Protein AF-A0A1C5S833-F1 (afdb_monomer_lite)

pLDDT: mean 81.81, std 11.5, range [46.0, 92.75]

Sequence (65 aa):
MGAKYTEGQARAIEKYMQDKQVIRITVPKEKAREIKKAAEADGKSVSRFIMELIDQKMEANNKEE

Structure (mmCIF, N/CA/C/O backbone):
data_AF-A0A1C5S833-F1
#
_entry.id   AF-A0A1C5S833-F1
#
loop_
_atom_site.group_PDB
_atom_site.id
_atom_site.type_symbol
_atom_site.label_atom_id
_atom_site.label_alt_id
_atom_site.label_comp_id
_atom_site.label_asym_id
_atom_site.label_entity_id
_atom_site.label_seq_id
_atom_site.pdbx_PDB_ins_code
_atom_site.Cartn_x
_atom_site.Cartn_y
_atom_site.Cartn_z
_atom_site.occupancy
_atom_site.B_iso_or_equiv
_atom_site.auth_seq_id
_atom_site.auth_comp_id
_atom_site.auth_asym_id
_atom_site.auth_atom_id
_atom_site.pdbx_PDB_model_num
ATOM 1 N N . MET A 1 1 ? 14.113 -12.286 -19.673 1.00 46.00 1 MET A N 1
ATOM 2 C CA . MET A 1 1 ? 13.919 -11.551 -18.403 1.00 46.00 1 MET A CA 1
ATOM 3 C C . MET A 1 1 ? 15.273 -11.024 -17.961 1.00 46.00 1 MET A C 1
ATOM 5 O O . MET A 1 1 ? 16.027 -11.756 -17.341 1.00 46.00 1 MET A O 1
ATOM 9 N N . GLY A 1 2 ? 15.656 -9.825 -18.393 1.00 52.81 2 GLY A N 1
ATOM 10 C CA . GLY A 1 2 ? 17.034 -9.367 -18.234 1.00 52.81 2 GLY A CA 1
ATOM 11 C C . GLY A 1 2 ? 17.130 -7.857 -18.283 1.00 52.81 2 GLY A C 1
ATOM 12 O O . GLY A 1 2 ? 17.383 -7.289 -19.334 1.00 52.81 2 GLY A O 1
ATOM 13 N N . ALA A 1 3 ? 16.961 -7.230 -17.129 1.00 55.59 3 ALA A N 1
ATOM 14 C CA . ALA A 1 3 ? 17.688 -6.017 -16.810 1.00 55.59 3 ALA A CA 1
ATOM 15 C C . ALA A 1 3 ? 18.489 -6.366 -15.554 1.00 55.59 3 ALA A C 1
ATOM 17 O O . ALA A 1 3 ? 17.952 -6.375 -14.449 1.00 55.59 3 ALA A O 1
ATOM 18 N N . LYS A 1 4 ? 19.749 -6.782 -15.733 1.00 62.91 4 LYS A N 1
ATOM 19 C CA . LYS A 1 4 ? 20.704 -6.844 -14.623 1.00 62.91 4 LYS A CA 1
ATOM 20 C C . LYS A 1 4 ? 20.829 -5.405 -14.132 1.00 62.91 4 LYS A C 1
ATOM 22 O O . LYS A 1 4 ? 21.367 -4.571 -14.855 1.00 62.91 4 LYS A O 1
ATOM 27 N N . TYR A 1 5 ? 20.259 -5.109 -12.968 1.00 63.00 5 TYR A N 1
ATOM 28 C CA . TYR A 1 5 ? 20.468 -3.830 -12.303 1.00 63.00 5 TYR A CA 1
ATOM 29 C C . TYR A 1 5 ? 21.971 -3.549 -12.263 1.00 63.00 5 TYR A C 1
ATOM 31 O O . TYR A 1 5 ? 22.761 -4.445 -11.953 1.00 63.00 5 TYR A O 1
ATOM 39 N N . THR A 1 6 ? 22.374 -2.332 -12.627 1.00 81.19 6 THR A N 1
ATOM 40 C CA . THR A 1 6 ? 23.780 -1.939 -12.496 1.00 81.19 6 THR A CA 1
ATOM 41 C C . THR 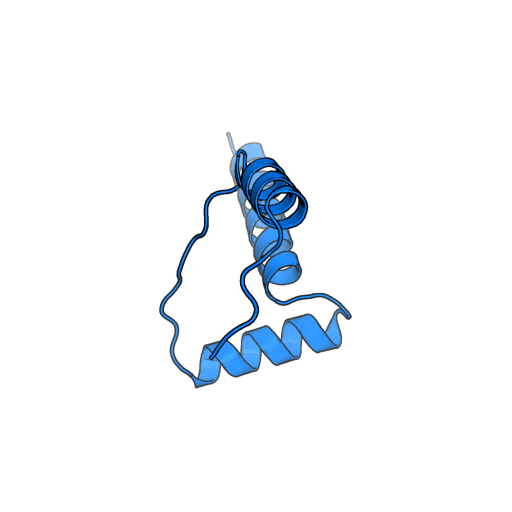A 1 6 ? 24.173 -2.007 -11.020 1.00 81.19 6 THR A C 1
ATOM 43 O O . THR A 1 6 ? 23.327 -1.831 -10.141 1.00 81.19 6 THR A O 1
ATOM 46 N N . GLU A 1 7 ? 25.447 -2.249 -10.711 1.00 78.19 7 GLU A N 1
ATOM 47 C CA . GLU A 1 7 ? 25.907 -2.358 -9.315 1.00 78.19 7 GLU A CA 1
ATOM 48 C C . GLU A 1 7 ? 25.537 -1.118 -8.482 1.00 78.19 7 GLU A C 1
ATOM 50 O O . GLU A 1 7 ? 25.183 -1.229 -7.309 1.00 78.19 7 GLU A O 1
ATOM 55 N N . GLY A 1 8 ? 25.522 0.065 -9.109 1.00 79.81 8 GLY A N 1
ATOM 56 C CA . GLY A 1 8 ? 25.045 1.301 -8.488 1.00 79.81 8 GLY A CA 1
ATOM 57 C C . GLY A 1 8 ? 23.545 1.292 -8.167 1.00 79.81 8 GLY A C 1
ATOM 58 O O . GLY A 1 8 ? 23.149 1.746 -7.096 1.00 79.81 8 GLY A O 1
ATOM 59 N N . GLN A 1 9 ? 22.707 0.736 -9.047 1.00 78.06 9 GLN A N 1
ATOM 60 C CA . GLN A 1 9 ? 21.269 0.593 -8.797 1.00 78.06 9 GLN A CA 1
ATOM 61 C C . GLN A 1 9 ? 20.986 -0.435 -7.698 1.00 78.06 9 GLN A C 1
ATOM 63 O O . GLN A 1 9 ? 20.157 -0.175 -6.831 1.00 78.06 9 GLN A O 1
ATOM 68 N N . ALA A 1 10 ? 21.704 -1.561 -7.686 1.00 82.56 10 ALA A N 1
ATOM 69 C CA . ALA A 1 10 ? 21.572 -2.569 -6.636 1.00 82.56 10 ALA A CA 1
ATOM 70 C C . ALA A 1 10 ? 21.915 -1.989 -5.252 1.00 82.56 10 ALA A C 1
ATOM 72 O O . ALA A 1 10 ? 21.124 -2.120 -4.321 1.00 82.56 10 ALA A O 1
ATOM 73 N N . ARG A 1 11 ? 23.030 -1.250 -5.140 1.00 82.50 11 ARG A N 1
ATOM 74 C CA . ARG A 1 11 ? 23.421 -0.561 -3.896 1.00 82.50 11 ARG A CA 1
ATOM 75 C C . ARG A 1 11 ? 22.411 0.501 -3.461 1.00 82.50 11 ARG A C 1
ATOM 77 O O . ARG A 1 11 ? 22.151 0.646 -2.271 1.00 82.50 11 ARG A O 1
ATOM 84 N N . ALA A 1 12 ? 21.829 1.244 -4.403 1.00 81.50 12 ALA A N 1
ATOM 85 C CA . ALA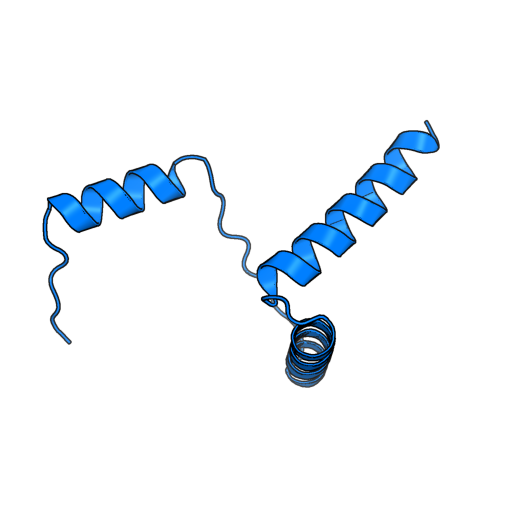 A 1 12 ? 20.797 2.232 -4.088 1.00 81.50 12 ALA A CA 1
ATOM 86 C C . ALA A 1 12 ? 19.517 1.578 -3.537 1.00 81.50 12 ALA A C 1
ATOM 88 O O . ALA A 1 12 ? 18.923 2.094 -2.591 1.00 81.50 12 ALA A O 1
ATOM 89 N N . ILE A 1 13 ? 19.118 0.430 -4.092 1.00 79.94 13 ILE A N 1
ATOM 90 C CA . ILE A 1 13 ? 17.966 -0.347 -3.615 1.00 79.94 13 ILE A CA 1
ATOM 91 C C . ILE A 1 13 ? 18.248 -0.929 -2.227 1.00 79.94 13 ILE A C 1
ATOM 93 O O . ILE A 1 13 ? 17.403 -0.821 -1.343 1.00 79.94 13 ILE A O 1
ATOM 97 N N . GLU A 1 14 ? 19.437 -1.495 -2.018 1.00 82.25 14 GLU A N 1
ATOM 98 C CA . GLU A 1 14 ? 19.856 -2.040 -0.723 1.00 82.25 14 GLU A CA 1
ATOM 99 C C . GLU A 1 14 ? 19.851 -0.957 0.361 1.00 82.25 14 GLU A C 1
ATOM 101 O O . GLU A 1 14 ? 19.230 -1.130 1.407 1.00 82.25 14 GLU A O 1
ATOM 106 N N . LYS A 1 15 ? 20.416 0.221 0.066 1.00 85.38 15 LYS A N 1
ATOM 107 C CA . LYS A 1 15 ? 20.387 1.374 0.975 1.00 85.38 15 LYS A CA 1
ATOM 108 C C . LYS A 1 15 ? 18.963 1.857 1.271 1.00 85.38 15 LYS A C 1
ATOM 110 O O . LYS A 1 15 ? 18.671 2.257 2.391 1.00 85.38 15 LYS A O 1
ATOM 115 N N . TYR A 1 16 ? 18.065 1.820 0.285 1.00 81.12 16 TYR A N 1
ATOM 116 C CA . TYR A 1 16 ? 16.656 2.171 0.484 1.00 81.12 16 TYR A CA 1
ATOM 117 C C . TYR A 1 16 ? 15.914 1.152 1.363 1.00 81.12 16 TYR A C 1
ATOM 119 O O . TYR A 1 16 ? 15.011 1.537 2.106 1.00 81.12 16 TYR A O 1
ATOM 127 N N . MET A 1 17 ? 16.273 -0.131 1.265 1.00 84.69 17 MET A N 1
ATOM 128 C CA . MET A 1 17 ? 15.662 -1.228 2.022 1.00 84.69 17 MET A CA 1
ATOM 129 C C . MET A 1 17 ? 16.278 -1.439 3.409 1.00 84.69 17 MET A C 1
ATOM 131 O O . MET A 1 17 ? 15.656 -2.105 4.226 1.00 84.69 17 MET A O 1
ATOM 135 N N . GLN A 1 18 ? 17.456 -0.877 3.694 1.00 87.25 18 GLN A N 1
ATOM 136 C CA . GLN A 1 18 ? 18.203 -1.127 4.932 1.00 87.25 18 GLN A CA 1
ATOM 137 C C . GLN A 1 18 ? 17.376 -0.900 6.210 1.00 87.25 18 GLN A C 1
ATOM 139 O O . GLN A 1 18 ? 17.506 -1.662 7.161 1.00 87.25 18 GLN A O 1
ATOM 144 N N . ASP A 1 19 ? 16.511 0.113 6.212 1.00 84.94 19 ASP A N 1
ATOM 145 C CA . ASP A 1 19 ? 15.654 0.475 7.351 1.00 84.94 19 ASP A CA 1
ATOM 146 C C . ASP A 1 19 ? 14.182 0.059 7.146 1.00 84.94 19 ASP A C 1
ATOM 148 O O . ASP A 1 19 ? 13.292 0.423 7.906 1.00 84.94 19 ASP A O 1
ATOM 152 N N . LYS A 1 20 ? 13.879 -0.679 6.069 1.00 84.06 20 LYS A N 1
ATOM 153 C CA . LYS A 1 20 ? 12.502 -0.973 5.655 1.00 84.06 20 LYS A CA 1
ATOM 154 C C . LYS A 1 20 ? 12.239 -2.462 5.652 1.00 84.06 20 LYS A C 1
ATOM 156 O O . LYS A 1 20 ? 12.830 -3.219 4.889 1.00 84.06 20 LYS A O 1
ATOM 161 N N . GLN A 1 21 ? 11.247 -2.870 6.429 1.00 83.06 21 GLN A N 1
ATOM 162 C CA . GLN A 1 21 ? 10.744 -4.233 6.398 1.00 83.06 21 GLN A CA 1
ATOM 163 C C . GLN A 1 21 ? 9.564 -4.358 5.428 1.00 83.06 21 GLN A C 1
ATOM 165 O O . GLN A 1 21 ? 8.610 -3.582 5.464 1.00 83.06 21 GLN A O 1
ATOM 170 N N . VAL A 1 22 ? 9.604 -5.374 4.564 1.00 83.75 22 VAL A N 1
ATOM 171 C CA . VAL A 1 22 ? 8.482 -5.703 3.678 1.00 83.75 22 VAL A CA 1
ATOM 172 C C . VAL A 1 22 ? 7.493 -6.592 4.427 1.00 83.75 22 VAL A C 1
ATOM 174 O O . VAL A 1 22 ? 7.787 -7.750 4.718 1.00 83.75 22 VAL A O 1
ATOM 177 N N . ILE A 1 23 ? 6.295 -6.071 4.687 1.00 82.94 23 ILE A N 1
ATOM 178 C CA . ILE A 1 23 ? 5.186 -6.837 5.266 1.00 82.94 23 ILE A CA 1
ATOM 179 C C . ILE A 1 23 ? 4.282 -7.316 4.128 1.00 82.94 23 ILE A C 1
ATOM 181 O O . ILE A 1 23 ? 3.734 -6.513 3.372 1.00 82.94 23 ILE A O 1
ATOM 185 N N . ARG A 1 24 ? 4.120 -8.636 3.989 1.00 83.62 24 ARG A N 1
ATOM 186 C CA . ARG A 1 24 ? 3.176 -9.232 3.031 1.00 83.62 24 ARG A CA 1
ATOM 187 C C . ARG A 1 24 ? 1.889 -9.588 3.758 1.00 83.62 24 ARG A C 1
ATOM 189 O O . ARG A 1 24 ? 1.893 -10.459 4.620 1.00 83.62 24 ARG A O 1
ATOM 196 N N . ILE A 1 25 ? 0.794 -8.937 3.382 1.00 84.00 25 ILE A N 1
ATOM 197 C CA . ILE A 1 25 ? -0.537 -9.229 3.917 1.00 84.00 25 ILE A CA 1
ATOM 198 C C . ILE A 1 25 ? -1.339 -10.061 2.918 1.00 84.00 25 ILE A C 1
ATOM 200 O O . ILE A 1 25 ? -1.389 -9.751 1.727 1.00 84.00 25 ILE A O 1
ATOM 204 N N . THR A 1 26 ? -1.979 -11.121 3.408 1.00 87.50 26 THR A N 1
ATOM 205 C CA . THR A 1 26 ? -2.930 -11.902 2.612 1.00 87.50 26 THR A CA 1
ATOM 206 C C . THR A 1 26 ? -4.325 -11.385 2.908 1.00 87.50 26 THR A C 1
ATOM 208 O O . THR A 1 26 ? -4.805 -11.482 4.033 1.00 87.50 26 THR A O 1
ATOM 211 N N . VAL A 1 27 ? -4.973 -10.822 1.895 1.00 87.12 27 VAL A N 1
ATOM 212 C CA . VAL A 1 27 ? -6.339 -10.304 1.982 1.00 87.12 27 VAL A CA 1
ATOM 213 C C . VAL A 1 27 ? -7.187 -10.902 0.859 1.00 87.12 27 VAL A C 1
ATOM 215 O O . VAL A 1 27 ? -6.654 -11.215 -0.211 1.00 87.12 27 VAL A O 1
ATOM 218 N N . PRO A 1 28 ? -8.504 -11.069 1.060 1.00 92.56 28 PRO A N 1
ATOM 219 C CA . PRO A 1 28 ? -9.394 -11.482 -0.015 1.00 92.56 28 PRO A CA 1
ATOM 220 C C . PRO A 1 28 ? -9.389 -10.445 -1.146 1.00 92.56 28 PRO A C 1
ATOM 222 O O . PRO A 1 28 ? -9.215 -9.244 -0.918 1.00 92.56 28 PRO A O 1
ATOM 225 N N . LYS A 1 29 ? -9.590 -10.912 -2.385 1.00 89.81 29 LYS A N 1
ATOM 226 C CA . LYS A 1 29 ? -9.500 -10.069 -3.592 1.00 89.81 29 LYS A CA 1
ATOM 227 C C . LYS A 1 29 ? -10.461 -8.880 -3.562 1.00 89.81 29 LYS A C 1
ATOM 229 O O . LYS A 1 29 ? -10.133 -7.827 -4.101 1.00 89.81 29 LYS A O 1
ATOM 234 N N . GLU A 1 30 ? -11.625 -9.052 -2.946 1.00 91.62 30 GLU A N 1
ATOM 235 C CA . GLU A 1 30 ? -12.619 -7.990 -2.781 1.00 91.62 30 GLU A CA 1
ATOM 236 C C . GLU A 1 30 ? -12.074 -6.872 -1.893 1.00 91.62 30 GLU A C 1
ATOM 238 O O . GLU A 1 30 ? -11.930 -5.749 -2.373 1.00 91.62 30 GLU A O 1
ATOM 243 N N . LYS A 1 31 ? -11.599 -7.201 -0.684 1.00 87.56 31 LYS A N 1
ATOM 244 C CA . LYS A 1 31 ? -10.968 -6.217 0.208 1.00 87.56 31 LYS A CA 1
ATOM 245 C C . LYS A 1 31 ? -9.755 -5.541 -0.420 1.00 87.56 31 LYS A C 1
ATOM 247 O O . LYS A 1 31 ? -9.573 -4.342 -0.254 1.00 87.56 31 LYS A O 1
ATOM 252 N N . ALA A 1 32 ? -8.936 -6.273 -1.177 1.00 88.81 32 ALA A N 1
ATOM 253 C CA . ALA A 1 32 ? -7.811 -5.671 -1.893 1.00 88.81 32 ALA A CA 1
ATOM 254 C C . ALA A 1 32 ? -8.266 -4.580 -2.880 1.00 88.81 32 ALA A C 1
ATOM 256 O O . ALA A 1 32 ? -7.620 -3.538 -2.994 1.00 88.81 32 ALA A O 1
ATOM 257 N N . ARG A 1 33 ? -9.385 -4.800 -3.586 1.00 90.94 33 ARG A N 1
ATOM 258 C CA . ARG A 1 33 ? -9.975 -3.802 -4.491 1.00 90.94 33 ARG A CA 1
ATOM 259 C C 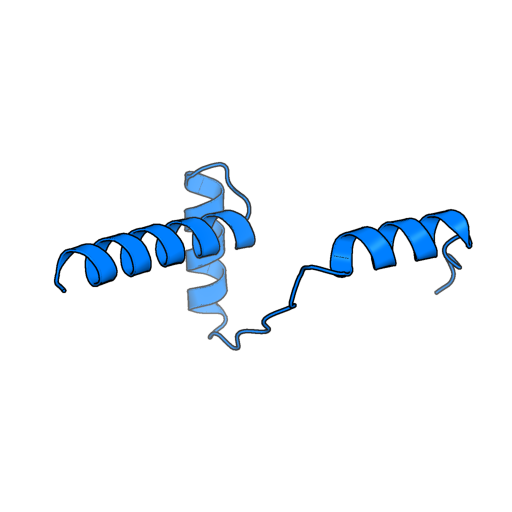. ARG A 1 33 ? -10.573 -2.627 -3.731 1.00 90.94 33 ARG A C 1
ATOM 261 O O . ARG A 1 33 ? -10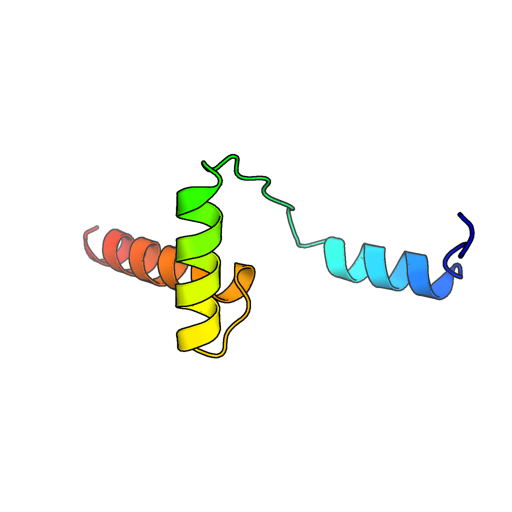.414 -1.500 -4.185 1.00 90.94 33 ARG A O 1
ATOM 268 N N . GLU A 1 34 ? -11.240 -2.875 -2.611 1.00 91.81 34 GLU A N 1
ATOM 269 C CA . GLU A 1 34 ? -11.808 -1.818 -1.767 1.00 91.81 34 GLU A CA 1
ATOM 270 C C . GLU A 1 34 ? -10.720 -0.897 -1.216 1.00 91.81 34 GLU A C 1
ATOM 272 O O . GLU A 1 34 ? -10.807 0.314 -1.386 1.00 91.81 34 GLU A O 1
ATOM 277 N N . ILE A 1 35 ? -9.646 -1.467 -0.659 1.00 88.06 35 ILE A N 1
ATOM 278 C CA . ILE A 1 35 ? -8.493 -0.702 -0.165 1.00 88.06 35 ILE A CA 1
ATOM 279 C C . ILE A 1 35 ? -7.866 0.105 -1.301 1.00 88.06 35 ILE A C 1
ATOM 281 O O . ILE A 1 35 ? -7.523 1.270 -1.119 1.00 88.06 35 ILE A O 1
ATOM 285 N N . LYS A 1 36 ? -7.734 -0.496 -2.490 1.00 89.94 36 LYS A N 1
ATOM 286 C CA . LYS A 1 36 ? -7.186 0.204 -3.651 1.00 89.94 36 LYS A CA 1
ATOM 287 C C . LYS A 1 36 ? -8.055 1.398 -4.051 1.00 89.94 36 LYS A C 1
ATOM 289 O O . LYS A 1 36 ? -7.522 2.489 -4.199 1.00 89.94 36 LYS A O 1
ATOM 294 N N . LYS A 1 37 ? -9.375 1.213 -4.141 1.00 92.75 37 LYS A N 1
ATOM 295 C CA . LYS A 1 37 ? -10.316 2.303 -4.433 1.00 92.75 37 LYS A CA 1
ATOM 296 C C . LYS A 1 37 ? -10.280 3.400 -3.373 1.00 92.75 37 LYS A C 1
ATOM 298 O O . LYS A 1 37 ? -10.313 4.568 -3.734 1.00 92.75 37 LYS A O 1
ATOM 303 N N . ALA A 1 38 ? -10.209 3.034 -2.093 1.00 91.44 38 ALA A N 1
ATOM 304 C CA . ALA A 1 38 ? -10.123 3.993 -0.997 1.00 91.44 38 ALA A CA 1
ATOM 305 C C . ALA A 1 38 ? -8.833 4.822 -1.082 1.00 91.44 38 ALA A C 1
ATOM 307 O O . ALA A 1 38 ? -8.884 6.043 -1.006 1.00 91.44 38 ALA A O 1
ATOM 308 N N . ALA A 1 39 ? -7.694 4.172 -1.341 1.00 91.06 39 ALA A N 1
ATOM 309 C CA . ALA A 1 39 ? -6.423 4.861 -1.536 1.00 91.06 39 ALA A CA 1
ATOM 310 C C . ALA A 1 39 ? -6.435 5.769 -2.781 1.00 91.06 39 ALA A C 1
ATOM 312 O O . ALA A 1 39 ? -5.955 6.897 -2.716 1.00 91.06 39 ALA A O 1
ATOM 313 N N . GLU A 1 40 ? -7.019 5.307 -3.895 1.00 91.56 40 GLU A N 1
ATOM 314 C CA . GLU A 1 40 ? -7.181 6.103 -5.121 1.00 91.56 40 GLU A CA 1
ATOM 315 C C . GLU A 1 40 ? -8.076 7.330 -4.896 1.00 91.56 40 GLU A C 1
ATOM 317 O O . GLU A 1 40 ? -7.744 8.412 -5.374 1.00 91.56 40 GLU A O 1
ATOM 322 N N . ALA A 1 41 ? -9.166 7.189 -4.136 1.00 91.81 41 ALA A N 1
ATOM 323 C CA . ALA A 1 41 ? -10.051 8.299 -3.782 1.00 91.81 41 ALA A CA 1
ATOM 324 C C . ALA A 1 41 ? -9.345 9.355 -2.914 1.00 91.81 41 ALA A C 1
ATOM 326 O O . ALA A 1 41 ? -9.577 10.546 -3.096 1.00 91.81 41 ALA A O 1
ATOM 327 N N . ASP A 1 42 ? -8.446 8.922 -2.026 1.00 86.94 42 ASP A N 1
ATOM 328 C CA . ASP A 1 42 ? -7.620 9.802 -1.189 1.00 86.94 42 ASP A CA 1
ATOM 329 C C . ASP A 1 42 ? -6.419 10.402 -1.956 1.00 86.94 42 ASP A C 1
ATOM 331 O O . ASP A 1 42 ? -5.667 11.211 -1.414 1.00 86.94 42 ASP A O 1
ATOM 335 N N . GLY A 1 43 ? -6.199 9.998 -3.216 1.00 90.19 43 GLY A N 1
ATOM 336 C CA . GLY A 1 43 ? -5.057 10.425 -4.032 1.00 90.19 43 GLY A CA 1
ATOM 337 C C . GLY A 1 43 ? -3.713 9.853 -3.565 1.00 90.19 43 GLY A C 1
ATOM 338 O O . GLY A 1 43 ? -2.656 10.418 -3.853 1.00 90.19 43 GLY A O 1
ATOM 339 N N . LYS A 1 44 ? -3.730 8.739 -2.825 1.00 89.12 44 LYS A N 1
ATOM 340 C CA . LYS A 1 44 ? -2.560 8.146 -2.164 1.00 89.12 44 LYS A CA 1
ATOM 341 C C . LYS A 1 44 ? -2.247 6.752 -2.694 1.00 89.12 44 LYS A C 1
ATOM 343 O O . LYS A 1 44 ? -3.079 6.050 -3.262 1.00 89.12 44 LYS A O 1
ATOM 348 N N . SER A 1 45 ? -1.008 6.310 -2.481 1.00 88.94 45 SER A N 1
ATOM 349 C CA . SER A 1 45 ? -0.652 4.911 -2.721 1.00 88.94 45 SER A CA 1
ATOM 350 C C . SER A 1 45 ? -1.277 4.014 -1.652 1.00 88.94 45 SER A C 1
ATOM 352 O O . SER A 1 45 ? -1.397 4.409 -0.494 1.00 88.94 45 SER A O 1
ATOM 354 N N . VAL A 1 46 ? -1.613 2.775 -2.021 1.00 88.62 46 VAL A N 1
ATOM 355 C CA . VAL A 1 46 ? -2.168 1.774 -1.091 1.00 88.62 46 VAL A CA 1
ATOM 356 C C . VAL A 1 46 ? -1.298 1.619 0.157 1.00 88.62 46 VAL A C 1
ATOM 358 O O . VAL A 1 46 ? -1.816 1.603 1.267 1.00 88.62 46 VAL A O 1
ATOM 361 N N . SER A 1 47 ? 0.026 1.564 -0.008 1.00 86.44 47 SER A N 1
ATOM 362 C CA . SER A 1 47 ? 0.951 1.450 1.122 1.00 86.44 47 SER A CA 1
ATOM 363 C C . SER A 1 47 ? 0.885 2.656 2.057 1.00 86.44 47 SER A C 1
ATOM 365 O O . SER A 1 47 ? 0.877 2.470 3.267 1.00 86.44 47 SER A O 1
ATOM 367 N N . ARG A 1 48 ? 0.812 3.880 1.512 1.00 87.38 48 ARG A N 1
ATOM 368 C CA . ARG A 1 48 ? 0.733 5.105 2.319 1.00 87.38 48 ARG A CA 1
ATOM 369 C C . ARG A 1 48 ? -0.607 5.218 3.037 1.00 87.38 48 ARG A C 1
ATOM 371 O O . ARG A 1 48 ? -0.625 5.542 4.213 1.00 87.38 48 ARG A O 1
ATOM 378 N N . PHE A 1 49 ? -1.693 4.875 2.350 1.00 90.31 49 PHE A N 1
ATOM 379 C CA . PHE A 1 49 ? -3.029 4.816 2.933 1.00 90.31 49 PHE A CA 1
ATOM 380 C C . PHE A 1 49 ? -3.089 3.836 4.114 1.00 90.31 49 PHE A C 1
ATOM 382 O O . PHE A 1 49 ? -3.587 4.176 5.181 1.00 90.31 49 PHE A O 1
ATOM 389 N N . ILE A 1 50 ? -2.525 2.634 3.951 1.00 88.31 50 ILE A N 1
ATOM 390 C CA . ILE A 1 50 ? -2.453 1.643 5.032 1.00 88.31 50 ILE A CA 1
ATOM 391 C C . ILE A 1 50 ? -1.578 2.149 6.185 1.00 88.31 50 ILE A C 1
ATOM 393 O O . ILE A 1 50 ? -1.979 2.001 7.334 1.00 88.31 50 ILE A O 1
ATOM 397 N N . MET A 1 51 ? -0.413 2.741 5.899 1.00 86.94 51 MET A N 1
ATOM 398 C CA . MET A 1 51 ? 0.465 3.297 6.935 1.00 86.94 51 MET A CA 1
ATOM 399 C C . MET A 1 51 ? -0.239 4.384 7.745 1.00 86.94 51 MET A C 1
ATOM 401 O O . MET A 1 51 ? -0.288 4.261 8.957 1.00 86.94 51 MET A O 1
ATOM 405 N N . GLU A 1 52 ? -0.875 5.367 7.101 1.00 88.19 52 GLU A N 1
ATOM 406 C CA . GLU A 1 52 ? -1.589 6.434 7.818 1.00 88.19 52 GLU A CA 1
ATOM 407 C C . GLU A 1 52 ? -2.719 5.899 8.703 1.00 88.19 52 GLU A C 1
ATOM 409 O O . GLU A 1 52 ? -2.893 6.374 9.819 1.00 88.19 52 GLU A O 1
ATOM 414 N N . LEU A 1 53 ? -3.465 4.887 8.248 1.00 88.19 53 LEU A N 1
ATOM 415 C CA . LEU A 1 53 ? -4.493 4.254 9.0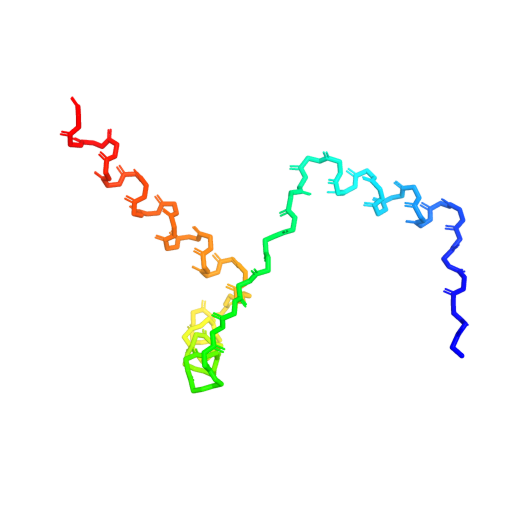78 1.00 88.19 53 LEU A CA 1
ATOM 416 C C . LEU A 1 53 ? -3.902 3.509 10.283 1.00 88.19 53 LEU A C 1
ATOM 418 O O . LEU A 1 53 ? -4.516 3.480 11.349 1.00 88.19 53 LEU A O 1
ATOM 422 N N . ILE A 1 54 ? -2.734 2.882 10.114 1.00 87.31 54 ILE A N 1
ATOM 423 C CA . ILE A 1 54 ? -2.022 2.213 11.207 1.00 87.31 54 ILE A CA 1
ATOM 424 C C . ILE A 1 54 ? -1.478 3.252 12.188 1.00 87.31 54 ILE A C 1
ATOM 426 O O . ILE A 1 54 ? -1.716 3.093 13.380 1.00 87.31 54 ILE A O 1
ATOM 430 N N . ASP A 1 55 ? -0.813 4.306 11.707 1.00 87.94 55 ASP A N 1
ATOM 431 C CA . ASP A 1 55 ? -0.293 5.408 12.525 1.00 87.94 55 ASP A CA 1
ATOM 432 C C . ASP A 1 55 ? -1.416 6.066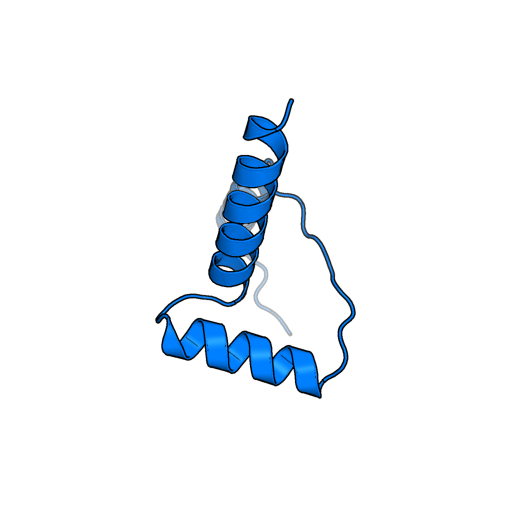 13.331 1.00 87.94 55 ASP A C 1
ATOM 434 O O . ASP A 1 55 ? -1.335 6.113 14.552 1.00 87.94 55 ASP A O 1
ATOM 438 N N . GLN A 1 56 ? -2.531 6.436 12.691 1.00 88.25 56 GLN A N 1
ATOM 439 C CA . GLN A 1 56 ? -3.693 7.010 13.383 1.00 88.25 56 GLN A CA 1
ATOM 440 C C . GLN A 1 56 ? -4.221 6.099 14.496 1.00 88.25 56 GLN A C 1
ATOM 442 O O . GLN A 1 56 ? -4.603 6.571 15.567 1.00 88.25 56 GLN A O 1
ATOM 447 N N . LYS A 1 57 ? -4.257 4.783 14.255 1.00 87.12 57 LYS A N 1
ATOM 448 C CA . LYS A 1 57 ? -4.748 3.817 15.240 1.00 87.12 57 LYS A CA 1
ATOM 449 C C . LYS A 1 57 ? -3.743 3.567 16.365 1.00 87.12 57 LYS A C 1
ATOM 451 O O . LYS A 1 57 ? -4.156 3.430 17.512 1.00 87.12 57 LYS A O 1
ATOM 456 N N . MET A 1 58 ? -2.451 3.520 16.049 1.00 82.81 58 MET A N 1
ATOM 457 C CA . MET A 1 58 ? -1.363 3.415 17.025 1.00 82.81 58 MET A CA 1
ATOM 458 C C . MET A 1 58 ? -1.313 4.661 17.914 1.00 82.81 58 MET A C 1
ATOM 460 O O . MET A 1 58 ? -1.260 4.530 19.130 1.00 82.81 58 MET A O 1
ATOM 464 N N . GLU A 1 59 ? -1.402 5.860 17.334 1.00 82.00 59 GLU A N 1
ATOM 465 C CA . GLU A 1 59 ? -1.440 7.128 18.069 1.00 82.00 59 GLU A CA 1
ATOM 466 C C . GLU A 1 59 ? -2.662 7.238 18.983 1.00 82.00 59 GLU A C 1
ATOM 468 O O . GLU A 1 59 ? -2.548 7.760 20.091 1.00 82.00 59 GLU A O 1
ATOM 473 N N . ALA A 1 60 ? -3.826 6.752 18.538 1.00 73.75 60 ALA A N 1
ATOM 474 C CA . ALA A 1 60 ? -5.025 6.709 19.370 1.00 73.75 60 ALA A CA 1
ATOM 475 C C . ALA A 1 60 ? -4.835 5.772 20.572 1.00 73.75 60 ALA A C 1
ATOM 477 O O . ALA A 1 60 ? -5.110 6.164 21.701 1.00 73.75 60 ALA A O 1
ATOM 478 N N . ASN A 1 61 ? -4.282 4.578 20.344 1.00 70.69 61 ASN A N 1
ATOM 479 C CA . ASN A 1 61 ? -4.055 3.595 21.402 1.00 70.69 61 ASN A CA 1
ATOM 480 C C . ASN A 1 61 ? -2.972 4.041 22.401 1.00 70.69 61 ASN A C 1
ATOM 482 O O . ASN A 1 61 ? -3.058 3.723 23.578 1.00 70.69 61 ASN A O 1
ATOM 486 N N . ASN A 1 62 ? -1.972 4.799 21.947 1.00 64.25 62 ASN A N 1
ATOM 487 C CA . ASN A 1 62 ? -0.870 5.290 22.780 1.00 64.25 62 ASN A CA 1
ATOM 488 C C . ASN A 1 62 ? -1.233 6.540 23.609 1.00 64.25 62 ASN A C 1
ATOM 490 O O . ASN A 1 62 ? -0.415 7.007 24.393 1.00 64.25 62 ASN A O 1
ATOM 494 N N . LYS A 1 63 ? -2.425 7.122 23.404 1.00 59.03 63 LYS A N 1
ATOM 495 C CA . LYS A 1 63 ? -2.981 8.215 24.227 1.00 59.03 63 LYS A CA 1
ATOM 496 C C . LYS A 1 63 ? -3.944 7.723 25.313 1.00 59.03 63 LYS A C 1
ATOM 498 O O . LYS A 1 63 ? -4.402 8.540 26.107 1.00 59.03 63 LYS A O 1
ATOM 503 N N . GLU A 1 64 ? -4.270 6.432 25.322 1.00 53.59 64 GLU A N 1
ATOM 504 C CA . GLU A 1 64 ? -5.130 5.795 26.330 1.00 53.59 64 GLU A CA 1
ATOM 505 C C . GLU A 1 64 ? -4.336 5.035 27.419 1.00 53.59 64 GLU A C 1
ATOM 507 O O . GLU A 1 64 ? -4.956 4.447 28.305 1.00 53.59 64 GLU A O 1
ATOM 512 N N . GLU A 1 65 ? -2.996 5.096 27.406 1.00 46.00 65 GLU A N 1
ATOM 513 C CA . GLU A 1 65 ? -2.100 4.700 28.517 1.00 46.00 65 GLU A CA 1
ATOM 514 C C . GLU A 1 65 ? -1.475 5.929 29.196 1.00 46.00 65 GLU A C 1
ATOM 516 O O . GLU A 1 65 ? -1.349 5.906 30.443 1.00 46.00 65 GLU A O 1
#

Foldseek 3Di:
DDDPQDPVRVVVVCVVCVPPDDDDDDDPPVVVVVLCVVCVVVVHDSVVSVVVVVVVVVVVVVVVD

Radius of gyration: 16.66 Å; chains: 1; bounding box: 38×22×47 Å

Secondary structure (DSSP, 8-state):
------HHHHHHHHHHHTT---------HHHHHHHHHHHHHTTS-HHHHHHHHHHHHHHHHTT--